Protein AF-0000000070114479 (afdb_homodimer)

Foldseek 3Di:
DPPPPWDWDFDPVCPPPQWTWIWTDDPQWIWTDISVCPVDDIDIDGPVVVVVVVVCVVVVVPPDVPD/DPPPPWDWDFDPVVPPPQWTWIWTDDPQWIWTDISVCPVDDIDIDGPVVVVVVVVCVVVVVPPDVPD

pLDDT: mean 85.89, std 14.84, range [34.69, 97.0]

Organism: Actinoplanes teichomyceticus (NCBI:txid1867)

Sequence (134 aa):
MQDATITWRKSSRSGAAGHCVEVANAPAAVLVRDSKDVTGPVLSFDARDWTGFLAGIRAGEFDRPGAMQDATITWRKSSRSGAAGHCVEVANAPAAVLVRDSKDVTGPVLSFDARDWTGFLAGIRAGEFDRPGA

Solvent-accessible surface area (backbone atoms only — not comparable to full-atom values): 7792 Å² total; per-residue (Å²): 126,79,73,71,78,68,55,75,44,60,30,83,68,18,62,85,74,66,43,30,59,26,40,25,65,48,97,71,28,36,36,40,38,43,57,77,41,80,85,52,73,70,48,77,37,45,54,65,28,48,52,19,41,52,53,23,50,68,71,49,75,69,63,56,89,87,106,127,78,74,72,78,68,56,77,42,60,31,84,69,19,62,85,75,63,44,30,59,28,40,24,66,48,98,71,29,36,35,40,36,43,59,76,40,80,84,52,72,69,49,78,34,45,53,67,28,48,51,17,41,53,52,22,49,66,70,51,74,69,61,57,89,87,107

Nearest PDB structures (foldseek):
  8dy8-assembly2_B  TM=4.664E-01  e=5.876E+00  Homo sapiens
  7n61-assembly1_0S  TM=5.069E-01  e=6.634E+00  Chlamydomonas reinhardtii
  8ede-assembly2_B  TM=4.845E-01  e=5.217E+00  Homo sapiens
  8dy8-assembly2_B  TM=4.666E-01  e=5.890E+00  Homo sapiens

Radius of gyration: 14.24 Å; Cα contacts (8 Å, |Δi|>4): 239; chains: 2; bounding box: 31×49×30 Å

Structure (mmCIF, N/CA/C/O backbone):
data_AF-0000000070114479-model_v1
#
loop_
_entity.id
_entity.type
_entity.pdbx_description
1 polymer 'Uncharacterized protein DUF397'
#
loop_
_atom_site.group_PDB
_atom_site.id
_atom_site.type_symbol
_atom_site.label_atom_id
_atom_site.label_alt_id
_atom_site.label_comp_id
_atom_site.label_asym_id
_atom_site.label_entity_id
_atom_site.label_seq_id
_atom_site.pdbx_PDB_ins_code
_atom_site.Cartn_x
_atom_site.Cartn_y
_atom_site.Cartn_z
_atom_site.occupancy
_atom_site.B_iso_or_equiv
_atom_site.auth_seq_id
_atom_site.auth_comp_id
_atom_site.auth_asym_id
_atom_site.auth_atom_id
_atom_site.pdbx_PDB_model_num
ATOM 1 N N . MET A 1 1 ? -11.094 22.859 13.109 1 34.69 1 MET A N 1
ATOM 2 C CA . MET A 1 1 ? -10.18 21.828 12.633 1 34.69 1 MET A CA 1
ATOM 3 C C . MET A 1 1 ? -10.5 21.453 11.188 1 34.69 1 MET A C 1
ATOM 5 O O . MET A 1 1 ? -11.602 20.969 10.898 1 34.69 1 MET A O 1
ATOM 9 N N . GLN A 1 2 ? -10.32 22.203 10.211 1 37.94 2 GLN A N 1
ATOM 10 C CA . GLN A 1 2 ? -10.719 21.984 8.828 1 37.94 2 GLN A CA 1
ATOM 11 C C . GLN A 1 2 ? -10.461 20.531 8.414 1 37.94 2 GLN A C 1
ATOM 13 O O . GLN A 1 2 ? -9.344 20.031 8.531 1 37.94 2 GLN A O 1
ATOM 18 N N . ASP A 1 3 ? -11.266 19.641 8.688 1 43.78 3 ASP A N 1
ATOM 19 C CA . ASP A 1 3 ? -11.203 18.25 8.266 1 43.78 3 ASP A CA 1
ATOM 20 C C . ASP A 1 3 ? -10.562 18.125 6.887 1 43.78 3 ASP A C 1
ATOM 22 O O . ASP A 1 3 ? -11.133 18.562 5.887 1 43.78 3 ASP A O 1
ATOM 26 N N . ALA A 1 4 ? -9.352 18.656 6.676 1 54.59 4 ALA A N 1
ATOM 27 C CA . ALA A 1 4 ? -8.664 18.656 5.387 1 54.59 4 ALA A CA 1
ATOM 28 C C . ALA A 1 4 ? -9.078 17.469 4.539 1 54.59 4 ALA A C 1
ATOM 30 O O . ALA A 1 4 ? -9.188 16.344 5.043 1 54.59 4 ALA A O 1
ATOM 31 N N . THR A 1 5 ? -10.125 17.656 3.711 1 76.69 5 THR A N 1
ATOM 32 C CA . THR A 1 5 ? -10.688 16.703 2.756 1 76.69 5 THR A CA 1
ATOM 33 C C . THR A 1 5 ? -9.594 15.812 2.168 1 76.69 5 THR A C 1
ATOM 35 O O . THR A 1 5 ? -8.539 16.312 1.756 1 76.69 5 THR A O 1
ATOM 38 N N . ILE A 1 6 ? -9.547 14.633 2.689 1 87.06 6 ILE A N 1
ATOM 39 C CA . ILE A 1 6 ? -8.625 13.641 2.148 1 87.06 6 ILE A CA 1
ATOM 40 C C . ILE A 1 6 ? -9.008 13.312 0.705 1 87.06 6 ILE A C 1
ATOM 42 O O . ILE A 1 6 ? -10.188 13.125 0.396 1 87.06 6 ILE A O 1
ATOM 46 N N . THR A 1 7 ? -8.109 13.523 -0.178 1 92.31 7 THR A N 1
ATOM 47 C CA . THR A 1 7 ? -8.305 13.164 -1.579 1 92.31 7 THR A CA 1
ATOM 48 C C . THR A 1 7 ? -7.617 11.844 -1.903 1 92.31 7 THR A C 1
ATOM 50 O O . THR A 1 7 ? -6.414 11.695 -1.683 1 92.31 7 THR A O 1
ATOM 53 N N . TRP A 1 8 ? -8.43 10.938 -2.326 1 94.12 8 TRP A N 1
ATOM 54 C CA . TRP A 1 8 ? -7.926 9.633 -2.746 1 94.12 8 TRP A CA 1
ATOM 55 C C . TRP A 1 8 ? -7.473 9.672 -4.203 1 94.12 8 TRP A C 1
ATOM 57 O O . TRP A 1 8 ? -8.164 10.227 -5.059 1 94.12 8 TRP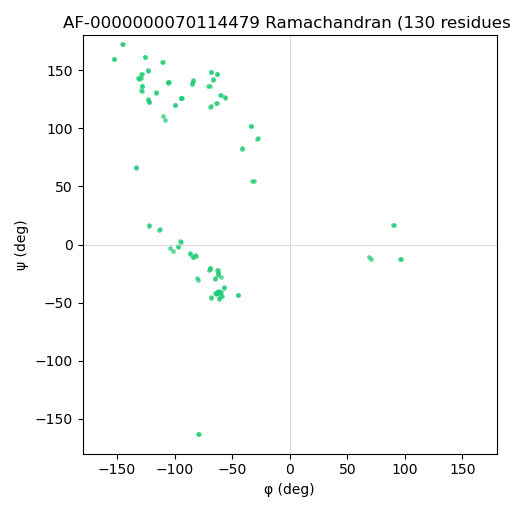 A O 1
ATOM 67 N N . ARG A 1 9 ? -6.297 9.008 -4.469 1 93.19 9 ARG A N 1
ATOM 68 C CA . ARG A 1 9 ? -5.742 8.922 -5.816 1 93.19 9 ARG A CA 1
ATOM 69 C C . ARG A 1 9 ? -5.43 7.477 -6.188 1 93.19 9 ARG A C 1
ATOM 71 O O . ARG A 1 9 ? -5.086 6.668 -5.324 1 93.19 9 ARG A O 1
ATOM 78 N N . LYS A 1 10 ? -5.586 7.16 -7.449 1 91.5 10 LYS A N 1
ATOM 79 C CA . LYS A 1 10 ? -5.172 5.867 -7.988 1 91.5 10 LYS A CA 1
ATOM 80 C C . LYS A 1 10 ? -4.234 6.047 -9.18 1 91.5 10 LYS A C 1
ATOM 82 O O . LYS A 1 10 ? -4.141 7.137 -9.742 1 91.5 10 LYS A O 1
ATOM 87 N N . SER A 1 11 ? -3.549 5.023 -9.469 1 90.94 11 SER A N 1
ATOM 88 C CA . SER A 1 11 ? -2.656 5.098 -10.625 1 90.94 11 SER A CA 1
ATOM 89 C C . SER A 1 11 ? -3.441 5.223 -11.922 1 90.94 11 SER A C 1
ATOM 91 O O . SER A 1 11 ? -4.504 4.617 -12.078 1 90.94 11 SER A O 1
ATOM 93 N N . SER A 1 12 ? -2.949 5.984 -12.828 1 88.44 12 SER A N 1
ATOM 94 C CA . SER A 1 12 ? -3.566 6.098 -14.141 1 88.44 12 SER A CA 1
ATOM 95 C C . SER A 1 12 ? -3.545 4.766 -14.883 1 88.44 12 SER A C 1
ATOM 97 O O . SER A 1 12 ? -4.348 4.543 -15.789 1 88.44 12 SER A O 1
ATOM 99 N N . ARG A 1 13 ? -2.664 3.914 -14.492 1 83.06 13 ARG A N 1
ATOM 100 C CA . ARG A 1 13 ? -2.471 2.646 -15.188 1 83.06 13 ARG A CA 1
ATOM 101 C C . ARG A 1 13 ? -3.422 1.58 -14.656 1 83.06 13 ARG A C 1
ATOM 103 O O . ARG A 1 13 ? -3.473 0.466 -15.18 1 83.06 13 ARG A O 1
ATOM 110 N N . SER A 1 14 ? -4.117 1.819 -13.633 1 82.75 14 SER A N 1
ATOM 111 C CA . SER A 1 14 ? -5 0.839 -13.008 1 82.75 14 SER A CA 1
ATOM 112 C C . SER A 1 14 ? -6.457 1.092 -13.391 1 82.75 14 SER A C 1
ATOM 114 O O . SER A 1 14 ? -7.344 0.322 -13.008 1 82.75 14 SER A O 1
ATOM 116 N N . GLY A 1 15 ? -6.809 2.068 -14.047 1 69.5 15 GLY A N 1
ATOM 117 C CA . GLY A 1 15 ? -8.164 2.541 -14.297 1 69.5 15 GLY A CA 1
ATOM 118 C C . GLY A 1 15 ? -9.031 1.517 -15 1 69.5 15 GLY A C 1
ATOM 119 O O . GLY A 1 15 ? -10.242 1.442 -14.75 1 69.5 15 GLY A O 1
ATOM 120 N N . ALA A 1 16 ? -8.492 0.718 -15.719 1 63.25 16 ALA A N 1
ATOM 121 C CA . ALA A 1 16 ? -9.344 -0.095 -16.578 1 63.25 16 ALA A CA 1
ATOM 122 C C . ALA A 1 16 ? -9.953 -1.262 -15.805 1 63.25 16 ALA A C 1
ATOM 124 O O . ALA A 1 16 ? -11.047 -1.728 -16.125 1 63.25 16 ALA A O 1
ATOM 125 N N . ALA A 1 17 ? -9.359 -1.775 -14.812 1 62.22 17 ALA A N 1
ATOM 126 C CA . ALA A 1 17 ? -9.781 -3.037 -14.211 1 62.22 17 ALA A CA 1
ATOM 127 C C . ALA A 1 17 ? -10.711 -2.795 -13.031 1 62.22 17 ALA A C 1
ATOM 129 O O . ALA A 1 17 ? -11.383 -3.719 -12.562 1 62.22 17 ALA A O 1
ATOM 130 N N . GLY A 1 18 ? -11.031 -1.596 -12.734 1 72 18 GLY A N 1
ATOM 131 C CA . GLY A 1 18 ? -11.977 -1.249 -11.68 1 72 18 GLY A CA 1
ATOM 132 C C . GLY A 1 18 ? -11.438 -1.512 -10.289 1 72 18 GLY A C 1
ATOM 133 O O . GLY A 1 18 ? -12.078 -1.15 -9.297 1 72 18 GLY A O 1
ATOM 134 N N . HIS A 1 19 ? -10.352 -2.227 -10.117 1 83.12 19 HIS A N 1
ATOM 135 C CA . HIS A 1 19 ? -9.719 -2.471 -8.828 1 83.12 19 HIS A CA 1
ATOM 136 C C . HIS A 1 19 ? -8.383 -1.737 -8.719 1 83.12 19 HIS A C 1
ATOM 138 O O . HIS A 1 19 ? -7.484 -1.955 -9.539 1 83.12 19 HIS A O 1
ATOM 144 N N . CYS A 1 20 ? -8.32 -0.695 -7.859 1 91.38 20 CYS A N 1
ATOM 145 C CA . CYS A 1 20 ? -7.121 0.13 -7.77 1 91.38 20 CYS A CA 1
ATOM 146 C C . CYS A 1 20 ? -6.684 0.303 -6.32 1 91.38 20 CYS A C 1
ATOM 148 O O . CYS A 1 20 ? -7.523 0.36 -5.418 1 91.38 20 CYS A O 1
ATOM 150 N N . VAL A 1 21 ? -5.406 0.305 -6.156 1 95.06 21 VAL A N 1
ATOM 151 C CA . VAL A 1 21 ? -4.848 0.814 -4.91 1 95.06 21 VAL A CA 1
ATOM 152 C C . VAL A 1 21 ? -5.078 2.32 -4.816 1 95.06 21 VAL A C 1
ATOM 154 O O . VAL A 1 21 ? -4.68 3.072 -5.711 1 95.06 21 VAL A O 1
ATOM 157 N N . GLU A 1 22 ? -5.773 2.713 -3.834 1 95.88 22 GLU A N 1
ATOM 158 C CA . GLU A 1 22 ? -5.965 4.145 -3.627 1 95.88 22 GLU A CA 1
ATOM 159 C C . GLU A 1 22 ? -5.125 4.648 -2.455 1 95.88 22 GLU A C 1
ATOM 161 O O . GLU A 1 22 ? -5.043 3.99 -1.415 1 95.88 22 GLU A O 1
ATOM 166 N N . VAL A 1 23 ? -4.551 5.844 -2.67 1 96.44 23 VAL A N 1
ATOM 167 C CA . VAL A 1 23 ? -3.664 6.461 -1.688 1 96.44 23 VAL A CA 1
ATOM 168 C C . VAL A 1 23 ? -4.121 7.891 -1.403 1 96.44 23 VAL A C 1
ATOM 170 O O . VAL A 1 23 ? -4.473 8.633 -2.324 1 96.44 23 VAL A O 1
ATOM 173 N N . ALA A 1 24 ? -4.137 8.273 -0.164 1 96 24 ALA A N 1
ATOM 174 C CA . ALA A 1 24 ? -4.441 9.648 0.229 1 96 24 ALA A CA 1
ATOM 175 C C . ALA A 1 24 ? -3.404 10.18 1.216 1 96 24 ALA A C 1
ATOM 177 O O . ALA A 1 24 ? -2.924 9.438 2.078 1 96 24 ALA A O 1
ATOM 178 N N . ASN A 1 25 ? -3.104 11.469 1.063 1 94 25 ASN A N 1
ATOM 179 C CA . ASN A 1 25 ? -2.223 12.141 2.018 1 94 25 ASN A CA 1
ATOM 180 C C . ASN A 1 25 ? -3.016 12.836 3.119 1 94 25 ASN A C 1
ATOM 182 O O . ASN A 1 25 ? -3.955 13.578 2.836 1 94 25 ASN A O 1
ATOM 186 N N . ALA A 1 26 ? -2.666 12.5 4.277 1 91.94 26 ALA A N 1
ATOM 187 C CA . ALA A 1 26 ? -3.092 13.25 5.457 1 91.94 26 ALA A CA 1
ATOM 188 C C . ALA A 1 26 ? -1.917 13.984 6.09 1 91.94 26 ALA A C 1
ATOM 190 O O . ALA A 1 26 ? -0.76 13.75 5.734 1 91.94 26 ALA A O 1
ATOM 191 N N . PRO A 1 27 ? -2.1 14.945 6.789 1 85 27 PRO A N 1
ATOM 192 C CA . PRO A 1 27 ? -1.025 15.789 7.32 1 85 27 PRO A CA 1
ATOM 193 C C . PRO A 1 27 ? 0.138 14.977 7.887 1 85 27 PRO A C 1
ATOM 195 O O . PRO A 1 27 ? 1.301 15.273 7.602 1 85 27 PRO A O 1
ATOM 198 N N . ALA A 1 28 ? -0.073 13.875 8.68 1 85.81 28 ALA A N 1
ATOM 199 C CA . ALA A 1 28 ? 1.03 13.125 9.273 1 85.81 28 ALA A CA 1
ATOM 200 C C . ALA A 1 28 ? 0.981 11.656 8.852 1 85.81 28 ALA A C 1
ATOM 202 O O . ALA A 1 28 ? 1.631 10.805 9.469 1 85.81 28 ALA A O 1
ATOM 203 N N . ALA A 1 29 ? 0.198 11.469 7.805 1 93.12 29 ALA A N 1
ATOM 204 C CA . ALA A 1 29 ? 0.011 10.062 7.453 1 93.12 29 ALA A CA 1
ATOM 205 C C . ALA A 1 29 ? -0.282 9.906 5.965 1 93.12 29 ALA A C 1
ATOM 207 O O . ALA A 1 29 ? -0.637 10.875 5.289 1 93.12 29 ALA A O 1
ATOM 208 N N . VAL A 1 30 ? -0.053 8.75 5.523 1 94.69 30 VAL A N 1
ATOM 209 C CA . VAL A 1 30 ? -0.525 8.297 4.219 1 94.69 30 VAL A CA 1
ATOM 210 C C . VAL A 1 30 ? -1.518 7.152 4.395 1 94.69 30 VAL A C 1
ATOM 212 O O . VAL A 1 30 ? -1.251 6.199 5.129 1 94.69 30 VAL A O 1
ATOM 215 N N . LEU A 1 31 ? -2.611 7.293 3.742 1 96.38 31 LEU A N 1
ATOM 216 C CA . LEU A 1 31 ? -3.688 6.312 3.838 1 96.38 31 LEU A CA 1
ATOM 217 C C . LEU A 1 31 ? -3.758 5.461 2.576 1 96.38 31 LEU A C 1
ATOM 219 O O . LEU A 1 31 ? -3.576 5.965 1.468 1 96.38 31 LEU A O 1
ATOM 223 N N . VAL A 1 32 ? -3.979 4.191 2.779 1 96.25 32 VAL A N 1
ATOM 224 C CA . VAL A 1 32 ? -4.09 3.25 1.671 1 96.25 32 VAL A CA 1
ATOM 225 C C . VAL A 1 32 ? -5.371 2.432 1.812 1 96.25 32 VAL A C 1
ATOM 227 O O . VAL A 1 32 ? -5.676 1.931 2.896 1 96.25 32 VAL A O 1
ATOM 230 N N . ARG A 1 33 ? -6.16 2.318 0.721 1 96.5 33 ARG 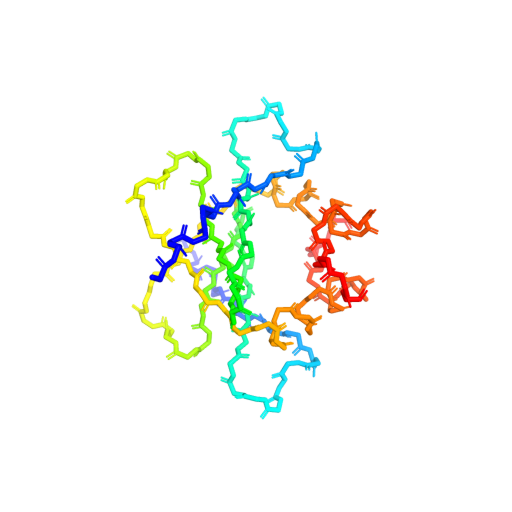A N 1
ATOM 231 C CA . ARG A 1 33 ? -7.348 1.47 0.713 1 96.5 33 ARG A CA 1
ATOM 232 C C . ARG A 1 33 ? -7.555 0.828 -0.655 1 96.5 33 ARG A C 1
ATOM 234 O O . ARG A 1 33 ? -6.766 1.055 -1.577 1 96.5 33 ARG A O 1
ATOM 241 N N . ASP A 1 34 ? -8.516 -0.069 -0.686 1 94.94 34 ASP A N 1
ATOM 242 C CA . ASP A 1 34 ? -8.945 -0.708 -1.924 1 94.94 34 ASP A CA 1
ATOM 243 C C . ASP A 1 34 ? -10.133 0.028 -2.535 1 94.94 34 ASP A C 1
ATOM 245 O O . ASP A 1 34 ? -11.18 0.177 -1.893 1 94.94 34 ASP A O 1
ATOM 249 N N . SER A 1 35 ? -10.023 0.422 -3.816 1 94.31 35 SER A N 1
ATOM 250 C CA . SER A 1 35 ? -11.055 1.227 -4.461 1 94.31 35 SER A CA 1
ATOM 251 C C . SER A 1 35 ? -12.383 0.476 -4.523 1 94.31 35 SER A C 1
ATOM 253 O O . SER A 1 35 ? -13.445 1.092 -4.621 1 94.31 35 SER A O 1
ATOM 255 N N . LYS A 1 36 ? -12.328 -0.814 -4.496 1 91.44 36 LYS A N 1
ATOM 256 C CA . LYS A 1 36 ? -13.562 -1.586 -4.602 1 91.44 36 LYS A CA 1
ATOM 257 C C . LYS A 1 36 ? -14.242 -1.722 -3.24 1 91.44 36 LYS A C 1
ATOM 259 O O . LYS A 1 36 ? -15.359 -2.246 -3.146 1 91.44 36 LYS A O 1
ATOM 264 N N . ASP A 1 37 ? -13.617 -1.385 -2.271 1 93.5 37 ASP A N 1
ATOM 265 C CA . ASP A 1 37 ? -14.125 -1.446 -0.904 1 93.5 37 ASP A CA 1
ATOM 266 C C . ASP A 1 37 ? -13.836 -0.148 -0.153 1 93.5 37 ASP A C 1
ATOM 268 O O . ASP A 1 37 ? -13.148 -0.155 0.867 1 93.5 37 ASP A O 1
ATOM 272 N N . VAL A 1 38 ? -14.461 1.003 -0.585 1 91.94 38 VAL A N 1
ATOM 273 C CA . VAL A 1 38 ? -14.125 2.336 -0.096 1 91.94 38 VAL A CA 1
ATOM 274 C C . VAL A 1 38 ? -14.555 2.475 1.362 1 91.94 38 VAL A C 1
ATOM 276 O O . VAL A 1 38 ? -14.07 3.355 2.078 1 91.94 38 VAL A O 1
ATOM 279 N N . THR A 1 39 ? -15.492 1.601 1.82 1 93.81 39 THR A N 1
ATOM 280 C CA . THR A 1 39 ? -15.938 1.649 3.211 1 93.81 39 THR A CA 1
ATOM 281 C C . THR A 1 39 ? -15.188 0.619 4.051 1 93.81 39 THR A C 1
ATOM 283 O O . THR A 1 39 ? -15.453 0.471 5.246 1 93.81 39 THR A O 1
ATOM 286 N N . GLY A 1 40 ? -14.352 -0.127 3.445 1 95.62 40 GLY A N 1
ATOM 287 C CA . GLY A 1 40 ? -13.57 -1.161 4.105 1 95.62 40 GLY A CA 1
ATOM 288 C C . GLY A 1 40 ? -12.375 -0.616 4.855 1 95.62 40 GLY A C 1
ATOM 289 O O . GLY A 1 40 ? -12.352 0.556 5.234 1 95.62 40 GLY A O 1
ATOM 290 N N . PRO A 1 41 ? -11.445 -1.47 5.184 1 96.62 41 PRO A N 1
ATOM 291 C CA . PRO A 1 41 ? -10.273 -1.071 5.969 1 96.62 41 PRO A CA 1
ATOM 292 C C . PRO A 1 41 ? -9.406 -0.045 5.25 1 96.62 41 PRO A C 1
ATOM 294 O O . PRO A 1 41 ? -9.289 -0.077 4.023 1 96.62 41 PRO A O 1
ATOM 297 N N . VAL A 1 42 ? -8.797 0.842 6.055 1 96.88 42 VAL A N 1
ATOM 298 C CA . VAL A 1 42 ? -7.793 1.814 5.629 1 96.88 42 VAL A CA 1
ATOM 299 C C . VAL A 1 42 ? -6.508 1.618 6.43 1 96.88 42 VAL A C 1
ATOM 301 O O . VAL A 1 42 ? -6.543 1.529 7.66 1 96.88 42 VAL A O 1
ATOM 304 N N . LEU A 1 43 ? -5.473 1.398 5.77 1 97 43 LEU A N 1
ATOM 305 C CA . LEU A 1 43 ? -4.176 1.394 6.438 1 97 43 LEU A CA 1
ATOM 306 C C . LEU A 1 43 ? -3.619 2.809 6.559 1 97 43 LEU A C 1
ATOM 308 O O . LEU A 1 43 ? -3.756 3.613 5.633 1 97 43 LEU A O 1
ATOM 312 N N . SER A 1 44 ? -2.996 3.113 7.645 1 95.31 44 SER A N 1
ATOM 313 C CA . SER A 1 44 ? -2.383 4.41 7.906 1 95.31 44 SER A CA 1
ATOM 314 C C . SER A 1 44 ? -0.902 4.266 8.234 1 95.31 44 SER A C 1
ATOM 316 O O . SER A 1 44 ? -0.535 3.525 9.148 1 95.31 44 SER A O 1
ATOM 318 N N . PHE A 1 45 ? -0.108 4.98 7.473 1 93.75 45 PHE A N 1
ATOM 319 C CA . PHE A 1 45 ? 1.335 4.941 7.676 1 93.75 45 PHE A CA 1
ATOM 320 C C . PHE A 1 45 ? 1.885 6.336 7.938 1 93.75 45 PHE A C 1
ATOM 322 O O . PHE A 1 45 ? 1.407 7.316 7.359 1 93.75 45 PHE A O 1
ATOM 329 N N . ASP A 1 46 ? 2.951 6.305 8.719 1 91.62 46 ASP A N 1
ATOM 330 C CA . ASP A 1 46 ? 3.664 7.566 8.883 1 91.62 46 ASP A CA 1
ATOM 331 C C . ASP A 1 46 ? 4.336 7.988 7.578 1 91.62 46 ASP A C 1
ATOM 333 O O . ASP A 1 46 ? 4.762 7.145 6.789 1 91.62 46 ASP A O 1
ATOM 337 N N . ALA A 1 47 ? 4.426 9.336 7.41 1 90.38 47 ALA A N 1
ATOM 338 C CA . ALA A 1 47 ? 4.984 9.875 6.172 1 90.38 47 ALA A CA 1
ATOM 339 C C . ALA A 1 47 ? 6.398 9.352 5.938 1 90.38 47 ALA A C 1
ATOM 341 O O . ALA A 1 47 ? 6.781 9.078 4.797 1 90.38 47 ALA A O 1
ATOM 342 N N . ARG A 1 48 ? 7.156 9.195 6.965 1 88.19 48 ARG A N 1
ATOM 343 C CA . ARG A 1 48 ? 8.531 8.727 6.832 1 88.19 48 ARG A CA 1
ATOM 344 C C . ARG A 1 48 ? 8.57 7.27 6.379 1 88.19 48 ARG A C 1
ATOM 346 O O . ARG A 1 48 ? 9.344 6.91 5.488 1 88.19 48 ARG A O 1
ATOM 353 N N . ASP A 1 49 ? 7.77 6.488 6.992 1 89.81 49 ASP A N 1
ATOM 354 C CA . ASP A 1 49 ? 7.707 5.078 6.625 1 89.81 49 ASP A CA 1
ATOM 355 C C . ASP A 1 49 ? 7.246 4.906 5.18 1 89.81 49 ASP A C 1
ATOM 357 O O . ASP A 1 49 ? 7.781 4.074 4.445 1 89.81 49 ASP A O 1
ATOM 361 N N . TRP A 1 50 ? 6.289 5.703 4.789 1 92.69 50 TRP A N 1
ATOM 362 C CA . TRP A 1 50 ? 5.801 5.664 3.416 1 92.69 50 TRP A CA 1
ATOM 363 C C . TRP A 1 50 ? 6.902 6.059 2.436 1 92.69 50 TRP A C 1
ATOM 365 O O . TRP A 1 50 ? 7.059 5.434 1.384 1 92.69 50 TRP A O 1
ATOM 375 N N . THR A 1 51 ? 7.637 7.082 2.836 1 91.62 51 THR A N 1
ATOM 376 C CA . THR A 1 51 ? 8.742 7.512 1.991 1 91.62 51 THR A CA 1
ATOM 377 C C . THR A 1 51 ? 9.75 6.383 1.804 1 91.62 51 THR A C 1
ATOM 379 O O . THR A 1 51 ? 10.242 6.16 0.695 1 91.62 51 THR A O 1
ATOM 382 N N . GLY A 1 52 ? 10.039 5.676 2.781 1 91.62 52 GLY A N 1
ATOM 383 C CA . GLY A 1 52 ? 10.906 4.516 2.668 1 91.62 52 GLY A CA 1
ATOM 384 C C . GLY A 1 52 ? 10.336 3.426 1.779 1 91.62 52 GLY A C 1
ATOM 385 O O . GLY A 1 52 ? 11.062 2.82 0.986 1 91.62 52 GLY A O 1
ATOM 386 N N . PHE A 1 53 ? 9.031 3.186 1.906 1 93.25 53 PHE A N 1
ATOM 387 C CA . PHE A 1 53 ? 8.336 2.213 1.073 1 93.25 53 PHE A CA 1
ATOM 388 C C . PHE A 1 53 ? 8.445 2.584 -0.4 1 93.25 53 PHE A C 1
ATOM 390 O O . PHE A 1 53 ? 8.766 1.737 -1.238 1 93.25 53 PHE A O 1
ATO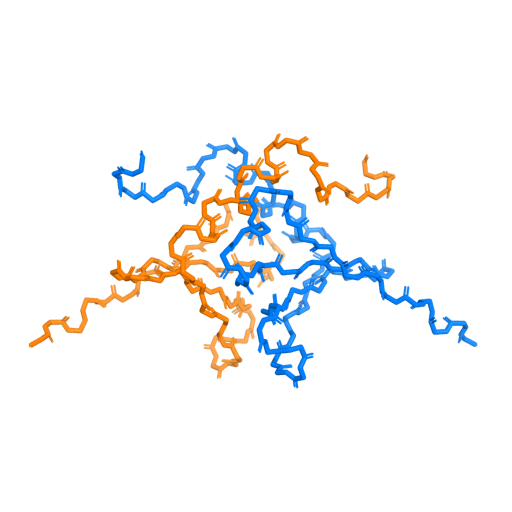M 397 N N . LEU A 1 54 ? 8.25 3.881 -0.694 1 94.94 54 LEU A N 1
ATOM 398 C CA . LEU A 1 54 ? 8.344 4.336 -2.076 1 94.94 54 LEU A CA 1
ATOM 399 C C . LEU A 1 54 ? 9.758 4.16 -2.611 1 94.94 54 LEU A C 1
ATOM 401 O O . LEU A 1 54 ? 9.953 3.725 -3.75 1 94.94 54 LEU A O 1
ATOM 405 N N . ALA A 1 55 ? 10.68 4.488 -1.78 1 93.25 55 ALA A N 1
ATOM 406 C CA . ALA A 1 55 ? 12.07 4.324 -2.188 1 93.25 55 ALA A CA 1
ATOM 407 C C . ALA A 1 55 ? 12.398 2.855 -2.455 1 93.25 55 ALA A C 1
ATOM 409 O O . ALA A 1 55 ? 13.117 2.535 -3.398 1 93.25 55 ALA A O 1
ATOM 410 N N . GLY A 1 56 ? 11.906 1.979 -1.635 1 93.69 56 GLY A N 1
ATOM 411 C CA . GLY A 1 56 ? 12.078 0.552 -1.849 1 93.69 56 GLY A CA 1
ATOM 412 C C . GLY A 1 56 ? 11.461 0.062 -3.143 1 93.69 56 GLY A C 1
ATOM 413 O O . GLY A 1 56 ? 12.039 -0.772 -3.84 1 93.69 56 GLY A O 1
ATOM 414 N N . ILE A 1 57 ? 10.289 0.566 -3.443 1 94.31 57 ILE A N 1
ATOM 415 C CA . ILE A 1 57 ? 9.625 0.208 -4.691 1 94.31 57 ILE A CA 1
ATOM 416 C C . ILE A 1 57 ? 10.484 0.652 -5.875 1 94.31 57 ILE A C 1
ATOM 418 O O . ILE A 1 57 ? 10.703 -0.119 -6.812 1 94.31 57 ILE A O 1
ATOM 422 N N . ARG A 1 58 ? 10.969 1.853 -5.84 1 94.31 58 ARG A N 1
ATOM 423 C CA . ARG A 1 58 ? 11.766 2.4 -6.934 1 94.31 58 ARG A CA 1
ATOM 424 C C . ARG A 1 58 ? 13.078 1.636 -7.086 1 94.31 58 ARG A C 1
ATOM 426 O O . ARG A 1 58 ? 13.594 1.492 -8.195 1 94.31 58 ARG A O 1
ATOM 433 N N . ALA A 1 59 ? 13.523 1.127 -6.012 1 94.31 59 ALA A N 1
ATOM 434 C CA . ALA A 1 59 ? 14.758 0.352 -6.035 1 94.31 59 ALA A CA 1
ATOM 435 C C . ALA A 1 59 ? 14.5 -1.085 -6.48 1 94.31 59 ALA A C 1
ATOM 437 O O . ALA A 1 59 ? 15.438 -1.87 -6.641 1 94.31 59 ALA A O 1
ATOM 438 N N . GLY A 1 60 ? 13.211 -1.52 -6.605 1 93.5 60 GLY A N 1
ATOM 439 C CA . GLY A 1 60 ? 12.867 -2.848 -7.09 1 93.5 60 GLY A CA 1
ATOM 440 C C . GLY A 1 60 ? 12.773 -3.881 -5.98 1 93.5 60 GLY A C 1
ATOM 441 O O . GLY A 1 60 ? 12.773 -5.086 -6.246 1 93.5 60 GLY A O 1
ATOM 442 N N . GLU A 1 61 ? 12.664 -3.451 -4.77 1 92.12 61 GLU A N 1
ATOM 443 C CA . GLU A 1 61 ? 12.672 -4.375 -3.639 1 92.12 61 GLU A CA 1
ATOM 444 C C . GLU A 1 61 ? 11.398 -5.215 -3.602 1 92.12 61 GLU A C 1
ATOM 446 O O . GLU A 1 61 ? 11.375 -6.293 -3 1 92.12 61 GLU A O 1
ATOM 451 N N . PHE A 1 62 ? 10.312 -4.781 -4.23 1 91 62 PHE A N 1
ATOM 452 C CA . PHE A 1 62 ? 9.039 -5.477 -4.16 1 91 62 PHE A CA 1
ATOM 453 C C . PHE A 1 62 ? 8.656 -6.051 -5.523 1 91 62 PHE A C 1
ATOM 455 O O . PHE A 1 62 ? 7.496 -6.387 -5.758 1 91 62 PHE A O 1
ATOM 462 N N . ASP A 1 63 ? 9.562 -6.062 -6.375 1 87 63 ASP A N 1
ATOM 463 C CA . ASP A 1 63 ? 9.289 -6.68 -7.668 1 87 63 ASP A CA 1
ATOM 464 C C . ASP A 1 63 ? 8.922 -8.156 -7.504 1 87 63 ASP A C 1
ATOM 466 O O . ASP A 1 63 ? 9.508 -8.859 -6.68 1 87 63 ASP A O 1
ATOM 470 N N . ARG A 1 64 ? 7.734 -8.547 -8.141 1 78.12 64 ARG A N 1
ATOM 471 C CA . ARG A 1 64 ? 7.309 -9.938 -8.086 1 78.12 64 ARG A CA 1
ATOM 472 C C . ARG A 1 64 ? 8.219 -10.82 -8.945 1 78.12 64 ARG A C 1
ATOM 474 O O . ARG A 1 64 ? 8.672 -10.398 -10.008 1 78.12 64 ARG A O 1
ATOM 481 N N . PRO A 1 65 ? 8.5 -11.945 -8.266 1 65.25 65 PRO A N 1
ATOM 482 C CA . PRO A 1 65 ? 9.281 -12.844 -9.125 1 65.25 65 PRO A CA 1
ATOM 483 C C . PRO A 1 65 ? 8.578 -13.156 -10.445 1 65.25 65 PRO A C 1
ATOM 485 O O . PRO A 1 65 ? 7.363 -13.367 -10.461 1 65.25 65 PRO A O 1
ATOM 488 N N . GLY A 1 66 ? 9.32 -12.922 -11.43 1 58.84 66 GLY A N 1
ATOM 489 C CA . GLY A 1 66 ? 8.805 -13.281 -12.742 1 58.84 66 GLY A CA 1
ATOM 490 C C . GLY A 1 66 ? 8.148 -12.117 -13.461 1 58.84 66 GLY A C 1
ATOM 491 O O . GLY A 1 66 ? 7.699 -12.258 -14.602 1 58.84 66 GLY A O 1
ATOM 492 N N . ALA A 1 67 ? 7.961 -11.141 -12.656 1 50.34 67 ALA A N 1
ATOM 493 C CA . ALA A 1 67 ? 7.453 -9.977 -13.375 1 50.34 67 ALA A CA 1
ATOM 494 C C . ALA A 1 67 ? 8.531 -9.375 -14.273 1 50.34 67 ALA A C 1
ATOM 496 O O . ALA A 1 67 ? 9.719 -9.469 -13.969 1 50.34 67 ALA A O 1
ATOM 497 N N . MET B 1 1 ? -3.211 -28.641 -0.954 1 34.72 1 MET B N 1
ATOM 498 C CA . MET B 1 1 ? -3.107 -27.234 -1.33 1 34.72 1 MET B CA 1
ATOM 499 C C . MET B 1 1 ? -2.008 -26.547 -0.536 1 34.72 1 MET B C 1
ATOM 501 O O . MET B 1 1 ? -2.072 -26.469 0.692 1 34.72 1 MET B O 1
ATOM 505 N N . GLN B 1 2 ? -0.792 -26.766 -0.699 1 38.25 2 GLN B N 1
ATOM 506 C CA . GLN B 1 2 ? 0.316 -26.25 0.099 1 38.25 2 GLN B CA 1
ATOM 507 C C . GLN B 1 2 ? 0.109 -24.781 0.445 1 38.25 2 GLN B C 1
ATOM 509 O O . GLN B 1 2 ? -0.117 -23.953 -0.441 1 38.25 2 GLN B O 1
ATOM 514 N N . ASP B 1 3 ? -0.583 -24.453 1.405 1 43.88 3 ASP B N 1
ATOM 515 C CA . ASP B 1 3 ? -0.779 -23.094 1.913 1 43.88 3 ASP B CA 1
ATOM 516 C C . ASP B 1 3 ? 0.462 -22.234 1.684 1 43.88 3 ASP B C 1
ATOM 518 O O . ASP B 1 3 ? 1.503 -22.469 2.303 1 43.88 3 ASP B O 1
ATOM 522 N N . ALA B 1 4 ? 0.957 -22.125 0.445 1 54.53 4 ALA B N 1
ATOM 523 C CA . ALA B 1 4 ? 2.178 -21.406 0.105 1 54.53 4 ALA B CA 1
ATOM 524 C C . ALA B 1 4 ? 2.441 -20.281 1.098 1 54.53 4 ALA B C 1
ATOM 526 O O . ALA B 1 4 ? 1.52 -19.547 1.486 1 54.53 4 ALA B O 1
ATOM 527 N N . THR B 1 5 ? 3.205 -20.578 2.158 1 76.81 5 THR B N 1
ATOM 528 C CA . THR B 1 5 ? 3.658 -19.672 3.205 1 76.81 5 THR B CA 1
ATOM 529 C C . THR B 1 5 ? 3.898 -18.266 2.639 1 76.81 5 THR B C 1
ATOM 531 O O . THR B 1 5 ? 4.547 -18.109 1.601 1 76.81 5 THR B O 1
ATOM 534 N N . ILE B 1 6 ? 2.947 -17.438 2.904 1 87.19 6 ILE B N 1
ATOM 535 C CA . ILE B 1 6 ? 3.092 -16.031 2.52 1 87.19 6 ILE B CA 1
ATOM 536 C C . ILE B 1 6 ? 4.27 -15.414 3.268 1 87.19 6 ILE B C 1
ATOM 538 O O . ILE B 1 6 ? 4.426 -15.617 4.473 1 87.19 6 ILE B O 1
ATOM 542 N N . THR B 1 7 ? 5.207 -14.922 2.562 1 92.38 7 THR B N 1
ATOM 543 C CA . THR B 1 7 ? 6.34 -14.211 3.145 1 92.38 7 THR B CA 1
ATOM 544 C C . THR B 1 7 ? 6.141 -12.695 3.045 1 92.38 7 THR B C 1
ATOM 546 O O . THR B 1 7 ? 5.938 -12.164 1.953 1 92.38 7 THR B O 1
ATOM 549 N N . TRP B 1 8 ? 6.137 -12.109 4.191 1 94.31 8 TRP B N 1
ATOM 550 C CA . TRP B 1 8 ? 6.023 -10.656 4.273 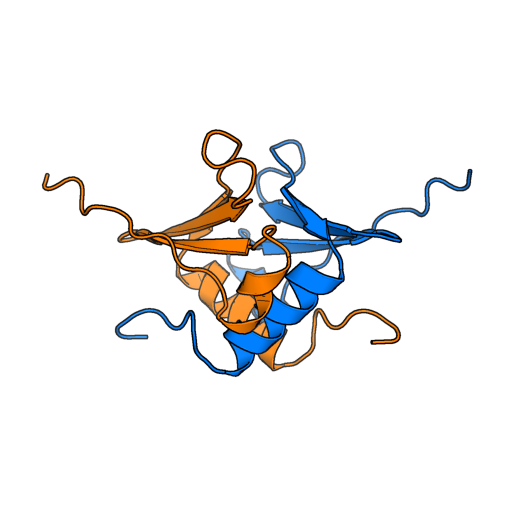1 94.31 8 TRP B CA 1
ATOM 551 C C . TRP B 1 8 ? 7.387 -9.992 4.129 1 94.31 8 TRP B C 1
ATOM 553 O O . TRP B 1 8 ? 8.367 -10.438 4.723 1 94.31 8 TRP B O 1
ATOM 563 N N . ARG B 1 9 ? 7.402 -8.859 3.346 1 93.25 9 ARG B N 1
ATOM 564 C CA . ARG B 1 9 ? 8.625 -8.094 3.131 1 93.25 9 ARG B CA 1
ATOM 565 C C . ARG B 1 9 ? 8.398 -6.613 3.428 1 93.25 9 ARG B C 1
ATOM 567 O O . ARG B 1 9 ? 7.301 -6.098 3.23 1 93.25 9 ARG B O 1
ATOM 574 N N . LYS B 1 10 ? 9.414 -5.961 3.932 1 91.5 10 LYS B N 1
ATOM 575 C CA . LYS B 1 10 ? 9.414 -4.516 4.117 1 91.5 10 LYS B CA 1
ATOM 576 C C . LYS B 1 10 ? 10.617 -3.867 3.438 1 91.5 10 LYS B C 1
ATOM 578 O O . LYS B 1 10 ? 11.578 -4.555 3.08 1 91.5 10 LYS B O 1
ATOM 583 N N . SER B 1 11 ? 10.508 -2.631 3.223 1 90.81 11 SER B N 1
ATOM 584 C CA . SER B 1 11 ? 11.633 -1.927 2.615 1 90.81 11 SER B CA 1
ATOM 585 C C . SER B 1 11 ? 12.836 -1.9 3.549 1 90.81 11 SER B C 1
ATOM 587 O O . SER B 1 11 ? 12.68 -1.767 4.766 1 90.81 11 SER B O 1
ATOM 589 N N . SER B 1 12 ? 13.977 -2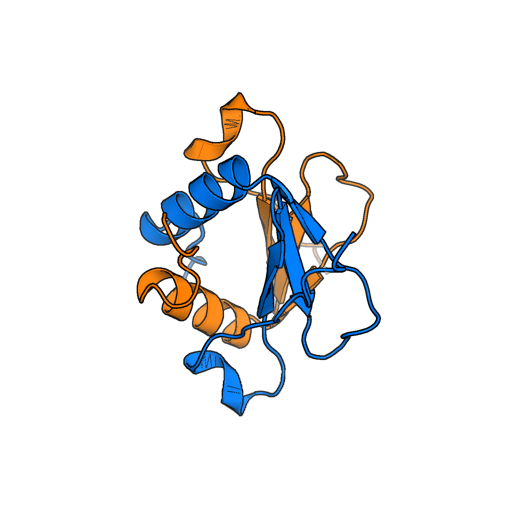.035 3.018 1 88.44 12 SER B N 1
ATOM 590 C CA . SER B 1 12 ? 15.203 -1.931 3.803 1 88.44 12 SER B CA 1
ATOM 591 C C . SER B 1 12 ? 15.352 -0.538 4.406 1 88.44 12 SER B C 1
ATOM 593 O O . SER B 1 12 ? 16.078 -0.358 5.391 1 88.44 12 SER B O 1
ATOM 595 N N . ARG B 1 13 ? 14.703 0.412 3.826 1 83.19 13 ARG B N 1
ATOM 596 C CA . ARG B 1 13 ? 14.844 1.804 4.242 1 83.19 13 ARG B CA 1
ATOM 597 C C . ARG B 1 13 ? 13.891 2.135 5.383 1 83.19 13 ARG B C 1
ATOM 599 O O . ARG B 1 13 ? 13.914 3.246 5.914 1 83.19 13 ARG B O 1
ATOM 606 N N . SER B 1 14 ? 13.031 1.303 5.75 1 82.56 14 SER B N 1
ATOM 607 C CA . SER B 1 14 ? 12.023 1.567 6.773 1 82.56 14 SER B CA 1
ATOM 608 C C . SER B 1 14 ? 12.383 0.887 8.086 1 82.56 14 SER B C 1
ATOM 610 O O . SER B 1 14 ? 11.672 1.03 9.086 1 82.56 14 SER B O 1
ATOM 612 N N . GLY B 1 15 ? 13.391 0.16 8.195 1 69.06 15 GLY B N 1
ATOM 613 C CA . GLY B 1 15 ? 13.719 -0.702 9.32 1 69.06 15 GLY B CA 1
ATOM 614 C C . GLY B 1 15 ? 13.914 0.058 10.617 1 69.06 15 GLY B C 1
ATOM 615 O O . GLY B 1 15 ? 13.617 -0.462 11.695 1 69.06 15 GLY B O 1
ATOM 616 N N . ALA B 1 16 ? 14.266 1.21 10.547 1 62.69 16 ALA B N 1
ATOM 617 C CA . ALA B 1 16 ? 14.703 1.845 11.789 1 62.69 16 ALA B CA 1
ATOM 618 C C . ALA B 1 16 ? 13.5 2.279 12.633 1 62.69 16 ALA B C 1
ATOM 620 O O . ALA B 1 16 ? 13.57 2.301 13.859 1 62.69 16 ALA B O 1
ATOM 621 N N . ALA B 1 17 ? 12.398 2.617 12.07 1 62.09 17 ALA B N 1
ATOM 622 C CA . ALA B 1 17 ? 11.328 3.26 12.828 1 62.09 17 ALA B CA 1
ATOM 623 C C . ALA B 1 17 ? 10.297 2.234 13.305 1 62.09 17 ALA B C 1
ATOM 625 O O . ALA B 1 17 ? 9.461 2.535 14.156 1 62.09 17 ALA B O 1
ATOM 626 N N . GLY B 1 18 ? 10.5 1.002 13.062 1 71.69 18 GLY B N 1
ATOM 627 C CA . GLY B 1 18 ? 9.633 -0.066 13.531 1 71.69 18 GLY B CA 1
ATOM 628 C C . GLY B 1 18 ? 8.273 -0.066 12.859 1 71.69 18 GLY B C 1
ATOM 629 O O . GLY B 1 18 ? 7.465 -0.973 13.078 1 71.69 18 GLY B O 1
ATOM 630 N N . HIS B 1 19 ? 7.906 0.949 12.125 1 83.38 19 HIS B N 1
ATOM 631 C CA . HIS B 1 19 ? 6.652 1.016 11.383 1 83.38 19 HIS B CA 1
ATOM 632 C C . HIS B 1 19 ? 6.895 0.893 9.883 1 83.38 19 HIS B C 1
ATOM 634 O O . HIS B 1 19 ? 7.566 1.74 9.281 1 83.38 19 HIS B O 1
ATOM 640 N N . CYS B 1 20 ? 6.547 -0.266 9.297 1 91.25 20 CYS B N 1
ATOM 641 C CA . CYS B 1 20 ? 6.848 -0.514 7.891 1 91.25 20 CYS B CA 1
ATOM 642 C C . CYS B 1 20 ? 5.605 -0.992 7.145 1 91.25 20 CYS B C 1
ATOM 644 O O . CYS B 1 20 ? 4.762 -1.688 7.715 1 91.25 20 CYS B O 1
ATOM 646 N N . VAL B 1 21 ? 5.52 -0.546 5.934 1 94.94 21 VAL B N 1
ATOM 647 C CA . VAL B 1 21 ? 4.602 -1.186 4.992 1 94.94 21 VAL B CA 1
ATOM 648 C C . VAL B 1 21 ? 5.109 -2.584 4.648 1 94.94 21 VAL B C 1
ATOM 650 O O . VAL B 1 21 ? 6.242 -2.746 4.191 1 94.94 21 VAL B O 1
ATOM 653 N N . GLU B 1 22 ? 4.332 -3.545 4.961 1 95.94 22 GLU B N 1
ATOM 654 C CA . GLU B 1 22 ? 4.707 -4.906 4.586 1 95.94 22 GLU B CA 1
ATOM 655 C C . GLU B 1 22 ? 3.873 -5.406 3.41 1 95.94 22 GLU B C 1
ATOM 657 O O . GLU B 1 22 ? 2.664 -5.18 3.359 1 95.94 22 GLU B O 1
ATOM 662 N N . VAL B 1 23 ? 4.578 -6.117 2.502 1 96.44 23 VAL B N 1
ATOM 663 C CA . VAL B 1 23 ? 3.967 -6.621 1.277 1 96.44 23 V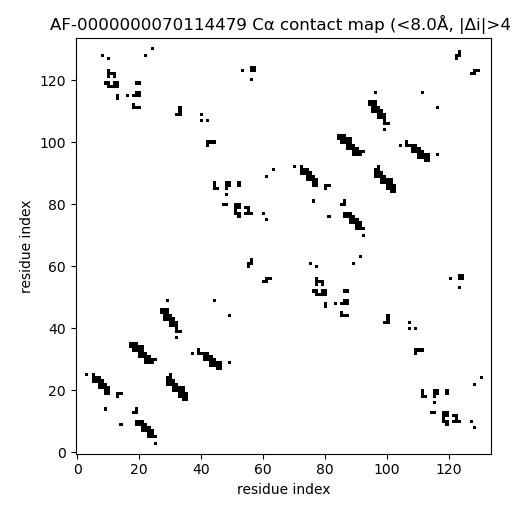AL B CA 1
ATOM 664 C C . VAL B 1 23 ? 4.258 -8.117 1.133 1 96.44 23 VAL B C 1
ATOM 666 O O . VAL B 1 23 ? 5.379 -8.562 1.379 1 96.44 23 VAL B O 1
ATOM 669 N N . ALA B 1 24 ? 3.27 -8.875 0.762 1 96.06 24 ALA B N 1
ATOM 670 C CA . ALA B 1 24 ? 3.447 -10.297 0.476 1 96.06 24 ALA B CA 1
ATOM 671 C C . ALA B 1 24 ? 2.799 -10.672 -0.853 1 96.06 24 ALA B C 1
ATOM 673 O O . ALA B 1 24 ? 1.734 -10.156 -1.2 1 96.06 24 ALA B O 1
ATOM 674 N N . ASN B 1 25 ? 3.479 -11.594 -1.556 1 94.12 25 ASN B N 1
ATOM 675 C CA . ASN B 1 25 ? 2.91 -12.133 -2.785 1 94.12 25 ASN B CA 1
ATOM 676 C C . ASN B 1 25 ? 2.148 -13.43 -2.525 1 94.12 25 ASN B C 1
ATOM 678 O O . ASN B 1 25 ? 2.672 -14.344 -1.885 1 94.12 25 ASN B O 1
ATOM 682 N N . ALA B 1 26 ? 0.963 -13.422 -2.947 1 92 26 ALA B N 1
ATOM 683 C CA . ALA B 1 26 ? 0.165 -14.633 -3.062 1 92 26 ALA B CA 1
ATOM 684 C C . ALA B 1 26 ? -0.07 -15 -4.523 1 92 26 ALA B C 1
ATOM 686 O O . ALA B 1 26 ? 0.201 -14.203 -5.422 1 92 26 ALA B O 1
ATOM 687 N N . PRO B 1 27 ? -0.33 -16.141 -4.84 1 85.06 27 PRO B N 1
ATOM 688 C CA . PRO B 1 27 ? -0.431 -16.609 -6.227 1 85.06 27 PRO B CA 1
ATOM 689 C C . PRO B 1 27 ? -1.225 -15.648 -7.113 1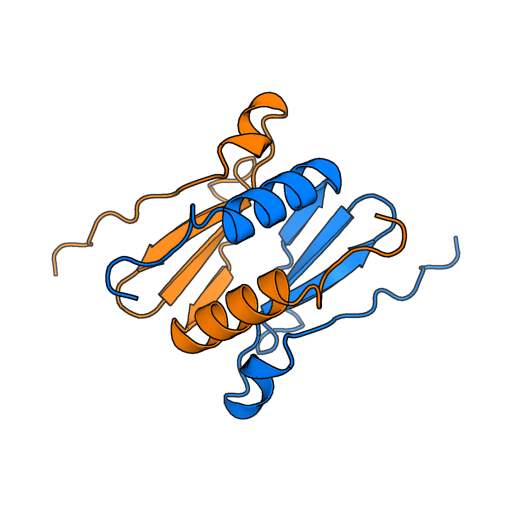 85.06 27 PRO B C 1
ATOM 691 O O . PRO B 1 27 ? -0.791 -15.32 -8.219 1 85.06 27 PRO B O 1
ATOM 694 N N . ALA B 1 28 ? -2.396 -15.078 -6.688 1 85.88 28 ALA B N 1
ATOM 695 C CA . ALA B 1 28 ? -3.193 -14.203 -7.547 1 85.88 28 ALA B CA 1
ATOM 696 C C . ALA B 1 28 ? -3.395 -12.836 -6.898 1 85.88 28 ALA B C 1
ATOM 698 O O . ALA B 1 28 ? -4.262 -12.062 -7.316 1 85.88 28 ALA B O 1
ATOM 699 N N . ALA B 1 29 ? -2.555 -12.625 -5.91 1 93.19 29 ALA B N 1
ATOM 700 C CA . ALA B 1 29 ? -2.801 -11.391 -5.168 1 93.19 29 ALA B CA 1
ATOM 701 C C . ALA B 1 29 ? -1.513 -10.859 -4.551 1 93.19 29 ALA B C 1
ATOM 703 O O . ALA B 1 29 ? -0.522 -11.586 -4.438 1 93.19 29 ALA B O 1
ATOM 704 N N . VAL B 1 30 ? -1.557 -9.633 -4.258 1 94.75 30 VAL B N 1
ATOM 705 C CA . VAL B 1 30 ? -0.561 -8.992 -3.408 1 94.75 30 VAL B CA 1
ATOM 706 C C . VAL B 1 30 ? -1.223 -8.484 -2.129 1 94.75 30 VAL B C 1
ATOM 708 O O . VAL B 1 30 ? -2.266 -7.828 -2.178 1 94.75 30 VAL B O 1
ATOM 711 N N . LEU B 1 31 ? -0.627 -8.805 -1.051 1 96.44 31 LEU B N 1
ATOM 712 C CA . LEU B 1 31 ? -1.153 -8.445 0.262 1 96.44 31 LEU B CA 1
ATOM 713 C C . LEU B 1 31 ? -0.344 -7.312 0.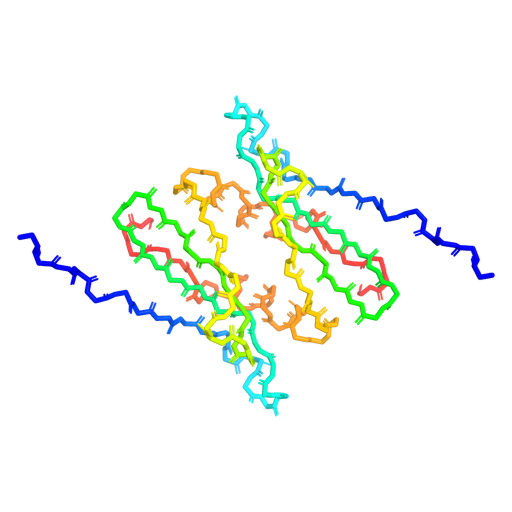879 1 96.44 31 LEU B C 1
ATOM 715 O O . LEU B 1 31 ? 0.881 -7.273 0.748 1 96.44 31 LEU B O 1
ATOM 719 N N . VAL B 1 32 ? -1.039 -6.41 1.501 1 96.31 32 VAL B N 1
ATOM 720 C CA . VAL B 1 32 ? -0.406 -5.27 2.156 1 96.31 32 VAL B CA 1
ATOM 721 C C . VAL B 1 32 ? -0.921 -5.145 3.588 1 96.31 32 VAL B C 1
ATOM 723 O O . VAL B 1 32 ? -2.127 -5.23 3.83 1 96.31 32 VAL B O 1
ATOM 726 N N . ARG B 1 33 ? -0.008 -4.969 4.566 1 96.56 33 ARG B N 1
ATOM 727 C CA . ARG B 1 33 ? -0.391 -4.723 5.953 1 96.56 33 ARG B CA 1
ATOM 728 C C . ARG B 1 33 ? 0.592 -3.779 6.637 1 96.56 33 ARG B C 1
ATOM 730 O O . ARG B 1 33 ? 1.558 -3.328 6.02 1 96.56 33 ARG B O 1
ATOM 737 N N . ASP B 1 34 ? 0.221 -3.404 7.836 1 94.94 34 ASP B N 1
ATOM 738 C CA . ASP B 1 34 ? 1.079 -2.598 8.695 1 94.94 34 ASP B CA 1
ATOM 739 C C . ASP B 1 34 ? 1.883 -3.479 9.648 1 94.94 34 ASP B C 1
ATOM 741 O O . ASP B 1 34 ? 1.31 -4.246 10.43 1 94.94 34 ASP B O 1
ATOM 745 N N . SER B 1 35 ? 3.211 -3.32 9.664 1 94.31 35 SER B N 1
ATOM 746 C CA . SER B 1 35 ? 4.078 -4.188 10.461 1 94.31 35 SER B CA 1
ATOM 747 C C . SER B 1 35 ? 3.779 -4.059 11.945 1 94.31 35 SER B C 1
ATOM 749 O O . SER B 1 35 ? 4.066 -4.969 12.727 1 94.31 35 SER B O 1
ATOM 751 N N . LYS B 1 36 ? 3.24 -2.957 12.344 1 91.38 36 LYS B N 1
ATOM 752 C CA . LYS B 1 36 ? 2.971 -2.76 13.766 1 91.38 36 LYS B CA 1
ATOM 753 C C . LYS B 1 36 ? 1.643 -3.395 14.172 1 91.38 36 LYS B C 1
ATOM 755 O O . LYS B 1 36 ? 1.298 -3.43 15.352 1 91.38 36 LYS B O 1
ATOM 760 N N . ASP B 1 37 ? 0.917 -3.771 13.281 1 93.5 37 ASP B N 1
ATOM 761 C CA . ASP B 1 37 ? -0.38 -4.406 13.492 1 93.5 37 ASP B CA 1
ATOM 762 C C . ASP B 1 37 ? -0.535 -5.648 12.617 1 93.5 37 ASP B C 1
ATOM 764 O O . ASP B 1 37 ? -1.442 -5.723 11.789 1 93.5 37 ASP B O 1
ATOM 768 N N . VAL B 1 38 ? 0.287 -6.715 12.883 1 92.06 38 VAL B N 1
ATOM 769 C CA . VAL B 1 38 ? 0.39 -7.879 12.008 1 92.06 38 VAL B CA 1
ATOM 770 C C . VAL B 1 38 ? -0.906 -8.68 12.062 1 92.06 38 VAL B C 1
ATOM 772 O O . VAL B 1 38 ? -1.184 -9.484 11.172 1 92.06 38 VAL B O 1
ATOM 775 N N . THR B 1 39 ? -1.704 -8.492 13.133 1 93.94 39 THR B N 1
ATOM 776 C CA . THR B 1 39 ? -2.973 -9.203 13.242 1 93.94 39 THR B CA 1
ATOM 777 C C . THR B 1 39 ? -4.125 -8.328 12.758 1 93.94 39 THR B C 1
ATOM 779 O O . THR B 1 39 ? -5.289 -8.727 12.812 1 93.94 39 THR B O 1
ATOM 782 N N . GLY B 1 40 ? -3.838 -7.148 12.367 1 95.69 40 GLY B N 1
ATOM 783 C CA . GLY B 1 40 ? -4.828 -6.199 11.891 1 95.69 40 GLY B CA 1
ATOM 784 C C . GLY B 1 40 ? -5.242 -6.441 10.453 1 95.69 40 GLY B C 1
ATOM 785 O O . GLY B 1 40 ? -5.113 -7.555 9.945 1 95.69 40 GLY B O 1
ATOM 786 N N . PRO B 1 41 ? -5.848 -5.465 9.844 1 96.62 41 PRO B N 1
ATOM 787 C CA . PRO B 1 41 ? -6.355 -5.609 8.484 1 96.62 41 PRO B CA 1
ATOM 788 C C . PRO B 1 41 ? -5.246 -5.871 7.461 1 96.62 41 PRO B C 1
ATOM 790 O O . PRO B 1 41 ? -4.137 -5.359 7.609 1 96.62 41 PRO B O 1
ATOM 793 N N . VAL B 1 42 ? -5.598 -6.656 6.43 1 96.94 42 VAL B N 1
ATOM 794 C CA . VAL B 1 42 ? -4.773 -6.926 5.258 1 96.94 42 VAL B CA 1
ATOM 795 C C . VAL B 1 42 ? -5.523 -6.52 3.99 1 96.94 42 VAL B C 1
ATOM 797 O O . VAL B 1 42 ? -6.688 -6.887 3.807 1 96.94 42 VAL B O 1
ATOM 800 N N . LEU B 1 43 ? -4.965 -5.68 3.248 1 96.94 43 LEU B N 1
ATOM 801 C CA . LEU B 1 43 ? -5.523 -5.383 1.934 1 96.94 43 LEU B CA 1
ATOM 802 C C . LEU B 1 43 ? -5.043 -6.398 0.9 1 96.94 43 LEU B C 1
ATOM 804 O O . LEU B 1 43 ? -3.881 -6.809 0.921 1 96.94 43 LEU B O 1
ATOM 808 N N . SER B 1 44 ? -5.879 -6.797 0.018 1 95.31 44 SER B N 1
ATOM 809 C CA . SER B 1 44 ? -5.574 -7.738 -1.056 1 95.31 44 SER B CA 1
ATOM 810 C C . SER B 1 44 ? -5.871 -7.133 -2.424 1 95.31 44 SER B C 1
ATOM 812 O O . SER B 1 44 ? -6.988 -6.676 -2.678 1 95.31 44 SER B O 1
ATOM 814 N N . PHE B 1 45 ? -4.848 -7.148 -3.254 1 93.81 45 PHE B N 1
ATOM 815 C CA . PHE B 1 45 ? -4.988 -6.602 -4.598 1 93.81 45 PHE B CA 1
ATOM 816 C C . PHE B 1 45 ? -4.645 -7.648 -5.648 1 93.81 45 PHE B C 1
ATOM 818 O O . PHE B 1 45 ? -3.754 -8.477 -5.441 1 93.81 45 PHE B O 1
ATOM 825 N N . ASP B 1 46 ? -5.32 -7.461 -6.766 1 91.62 46 ASP B N 1
ATOM 826 C CA . ASP B 1 46 ? -4.934 -8.297 -7.898 1 91.62 46 ASP B CA 1
ATOM 827 C C . ASP B 1 46 ? -3.537 -7.93 -8.398 1 91.62 46 ASP B C 1
ATOM 829 O O . ASP B 1 46 ? -3.133 -6.77 -8.328 1 91.62 46 ASP B O 1
ATOM 833 N N . ALA B 1 47 ? -2.84 -8.977 -8.914 1 90.38 47 ALA B N 1
ATOM 834 C CA . ALA B 1 47 ? -1.465 -8.781 -9.367 1 90.38 47 ALA B CA 1
ATOM 835 C C . ALA B 1 47 ? -1.389 -7.684 -10.422 1 90.38 47 ALA B C 1
ATOM 837 O O . ALA B 1 47 ? -0.439 -6.895 -10.445 1 90.38 47 ALA B O 1
ATOM 838 N N . ARG B 1 48 ? -2.361 -7.605 -11.273 1 88.25 48 ARG B N 1
ATOM 839 C CA . ARG B 1 48 ? -2.357 -6.609 -12.336 1 88.25 48 ARG B CA 1
ATOM 840 C C . ARG B 1 48 ? -2.529 -5.203 -11.766 1 88.25 48 ARG B C 1
ATOM 842 O O . ARG B 1 48 ? -1.828 -4.273 -12.172 1 88.25 48 ARG B O 1
ATOM 849 N N . ASP B 1 49 ? -3.434 -5.074 -10.891 1 89.88 49 ASP B N 1
ATOM 850 C CA . ASP B 1 49 ? -3.668 -3.777 -10.258 1 89.88 49 ASP B CA 1
ATOM 851 C C . ASP B 1 49 ? -2.434 -3.311 -9.492 1 89.88 49 ASP B C 1
ATOM 853 O O . ASP B 1 49 ? -2.072 -2.135 -9.547 1 89.88 49 ASP B O 1
ATOM 857 N N . TRP B 1 50 ? -1.809 -4.234 -8.812 1 92.75 50 TRP B N 1
ATOM 858 C CA . TRP B 1 50 ? -0.589 -3.912 -8.078 1 92.75 50 TRP B CA 1
ATOM 859 C C . TRP B 1 50 ? 0.515 -3.461 -9.031 1 92.75 50 TRP B C 1
ATOM 861 O O . TRP B 1 50 ? 1.232 -2.5 -8.75 1 92.75 50 TRP B O 1
ATOM 871 N N . THR B 1 51 ? 0.59 -4.172 -10.141 1 91.69 51 THR B N 1
ATOM 872 C CA . THR B 1 51 ? 1.588 -3.797 -11.141 1 91.69 51 THR B CA 1
ATOM 873 C C . THR B 1 51 ? 1.351 -2.371 -11.633 1 91.69 51 THR B C 1
ATOM 875 O O . THR B 1 51 ? 2.297 -1.596 -11.781 1 91.69 51 THR B O 1
ATOM 878 N N . GLY B 1 52 ? 0.191 -2.012 -11.836 1 91.69 52 GLY B N 1
ATOM 879 C CA . GLY B 1 52 ? -0.131 -0.643 -12.203 1 91.69 52 GLY B CA 1
ATOM 880 C C . GLY B 1 52 ? 0.216 0.364 -11.125 1 91.69 52 GLY B C 1
ATOM 881 O O . GLY B 1 52 ? 0.729 1.445 -11.422 1 91.69 52 GLY B O 1
ATOM 882 N N . PHE B 1 53 ? -0.064 0.006 -9.875 1 93.25 53 PHE B N 1
ATOM 883 C CA . PHE B 1 53 ? 0.276 0.841 -8.727 1 93.25 53 PHE B CA 1
ATOM 884 C C . PHE B 1 53 ? 1.778 1.09 -8.664 1 93.25 53 PHE B C 1
ATOM 886 O O . PHE B 1 53 ? 2.219 2.229 -8.492 1 93.25 53 PHE B O 1
ATOM 893 N N . LEU B 1 54 ? 2.564 0.018 -8.883 1 94.94 54 LEU B N 1
ATOM 894 C CA . LEU B 1 54 ? 4.016 0.159 -8.859 1 94.94 54 LEU B CA 1
ATOM 895 C C . LEU B 1 54 ? 4.496 1.062 -9.984 1 94.94 54 LEU B C 1
ATOM 897 O O . LEU B 1 54 ? 5.371 1.909 -9.781 1 94.94 54 LEU B O 1
ATOM 901 N N . ALA B 1 55 ? 3.916 0.864 -11.109 1 93.25 55 ALA B N 1
ATOM 902 C CA . ALA B 1 55 ? 4.281 1.706 -12.242 1 93.25 55 ALA B CA 1
ATOM 903 C C . ALA B 1 55 ? 3.949 3.17 -11.969 1 93.25 55 ALA B C 1
ATOM 905 O O . ALA B 1 55 ? 4.715 4.066 -12.336 1 93.25 55 ALA B O 1
ATOM 906 N N . GLY B 1 56 ? 2.826 3.416 -11.383 1 93.69 56 GLY B N 1
ATOM 907 C CA . GLY B 1 56 ? 2.453 4.77 -11 1 93.69 56 GLY B CA 1
ATOM 908 C C . GLY B 1 56 ? 3.408 5.395 -10 1 93.69 56 GLY B C 1
ATOM 909 O O . GLY B 1 56 ? 3.734 6.578 -10.102 1 93.69 56 GLY B O 1
ATOM 910 N N . ILE B 1 57 ? 3.82 4.602 -9.047 1 94.31 57 ILE B N 1
ATOM 911 C CA . ILE B 1 57 ? 4.789 5.086 -8.07 1 94.31 57 ILE B CA 1
ATOM 912 C C . ILE B 1 57 ? 6.086 5.473 -8.773 1 94.31 57 ILE B C 1
ATOM 914 O O . ILE B 1 57 ? 6.637 6.547 -8.531 1 94.31 57 ILE B O 1
ATOM 918 N N . ARG B 1 58 ? 6.559 4.645 -9.641 1 94.31 58 ARG B N 1
ATOM 919 C CA . ARG B 1 58 ? 7.812 4.887 -10.344 1 94.31 58 ARG B CA 1
ATOM 920 C C . ARG B 1 58 ? 7.703 6.109 -11.25 1 94.31 58 ARG B C 1
ATOM 922 O O . ARG B 1 58 ? 8.68 6.828 -11.453 1 94.31 58 ARG B O 1
ATOM 929 N N . ALA B 1 59 ? 6.543 6.324 -11.695 1 94.25 59 ALA B N 1
ATOM 930 C CA . ALA B 1 59 ? 6.305 7.48 -12.555 1 94.25 59 ALA B CA 1
ATOM 931 C C . ALA B 1 59 ? 6.121 8.75 -11.727 1 94.25 59 ALA B C 1
ATOM 933 O O . ALA B 1 59 ? 5.996 9.844 -12.281 1 94.25 59 ALA B O 1
ATOM 934 N N . GLY B 1 60 ? 5.992 8.656 -10.367 1 93.5 60 GLY B N 1
ATOM 935 C CA . GLY B 1 60 ? 5.883 9.812 -9.5 1 93.5 60 GLY B CA 1
ATOM 936 C C . GLY B 1 60 ? 4.449 10.258 -9.273 1 93.5 60 GLY B C 1
ATOM 937 O O . GLY B 1 60 ? 4.203 11.375 -8.805 1 93.5 60 GLY B O 1
ATOM 938 N N . GLU B 1 61 ? 3.502 9.422 -9.562 1 92.06 61 GLU B N 1
ATOM 939 C CA . GLU B 1 61 ? 2.096 9.805 -9.469 1 92.06 61 GLU B CA 1
ATOM 940 C C . GLU B 1 61 ? 1.671 9.992 -8.016 1 92.06 61 GLU B C 1
ATOM 942 O O . GLU B 1 61 ? 0.692 10.688 -7.738 1 92.06 61 GLU B O 1
ATOM 947 N N . PHE B 1 62 ? 2.371 9.398 -7.055 1 90.94 62 PHE B N 1
ATOM 948 C CA . PHE B 1 62 ? 1.969 9.453 -5.656 1 90.94 62 PHE B CA 1
ATOM 949 C C . PHE B 1 62 ? 2.961 10.266 -4.836 1 90.94 62 PHE B C 1
ATOM 951 O O . PHE B 1 62 ? 2.984 10.172 -3.605 1 90.94 62 PHE B O 1
ATOM 958 N N . ASP B 1 63 ? 3.773 10.953 -5.48 1 86.81 63 ASP B N 1
ATOM 959 C CA . ASP B 1 63 ? 4.688 11.82 -4.75 1 86.81 63 ASP B CA 1
ATOM 960 C C . ASP B 1 63 ? 3.924 12.859 -3.93 1 86.81 63 ASP B C 1
ATOM 962 O O . ASP B 1 63 ? 2.91 13.391 -4.387 1 86.81 63 ASP B O 1
ATOM 966 N N . ARG B 1 64 ? 4.297 12.93 -2.594 1 77.69 64 ARG B N 1
ATOM 967 C CA . ARG B 1 64 ? 3.66 13.914 -1.729 1 77.69 64 ARG B CA 1
ATOM 968 C C . ARG B 1 64 ? 4.094 15.328 -2.102 1 77.69 64 ARG B C 1
ATOM 970 O O . ARG B 1 64 ? 5.25 15.555 -2.467 1 77.69 64 ARG B O 1
ATOM 977 N N . PRO B 1 65 ? 3.023 16.125 -2.096 1 64.62 65 PRO B N 1
ATOM 978 C CA . PRO B 1 65 ? 3.453 17.5 -2.348 1 64.62 65 PRO B CA 1
ATOM 979 C C . PRO B 1 65 ? 4.5 17.984 -1.346 1 64.62 65 PRO B C 1
ATOM 981 O O . PRO B 1 65 ? 4.395 17.703 -0.15 1 64.62 65 PRO B O 1
ATOM 984 N N . GLY B 1 66 ? 5.512 18.422 -1.922 1 58.88 66 GLY B N 1
ATOM 985 C CA . GLY B 1 66 ? 6.535 19.031 -1.087 1 58.88 66 GLY B CA 1
ATOM 986 C C . GLY B 1 66 ? 7.664 18.078 -0.737 1 58.88 66 GLY B C 1
ATOM 987 O O . GLY B 1 66 ? 8.625 18.469 -0.063 1 58.88 66 GLY B O 1
ATOM 988 N N . ALA B 1 67 ? 7.312 16.891 -1.057 1 50.69 67 ALA B N 1
ATOM 989 C CA . ALA B 1 67 ? 8.453 16 -0.863 1 50.69 67 ALA B CA 1
ATOM 990 C C . ALA B 1 67 ? 9.555 16.281 -1.878 1 50.69 67 ALA B C 1
ATOM 992 O O . ALA B 1 67 ? 9.281 16.734 -2.996 1 50.69 67 ALA B O 1
#

InterPro domains:
  IPR007278 Domain of unknown function DUF397 [PF04149] (7-58)

Secondary structure (DSSP, 8-state):
-----PPEEE-TTSGGGS--EEEEEETTEEEEEEGGGTTS--EEEEHHHHHHHHHHHHTTTTPPTT-/-----PPEEE-TTSTTTS--EEEEEETTEEEEEEGGGTTS--EEEEHHHHHHHHHHHHTTTTPPTT-